Protein AF-A0A9P5PCM1-F1 (afdb_monomer)

Radius of gyration: 19.3 Å; Cα contacts (8 Å, |Δi|>4): 76; chains: 1; bounding box: 42×28×51 Å

Organism: NCBI:txid206335

pLDDT: mean 90.56, std 8.77, range [58.16, 97.38]

Secondary structure (DSSP, 8-state):
-HHHHHHHHHHHHHTT-TT-HHHHHHHHGGGS-HHHHHHHHTSTTTSSTTS-HHHHHHHHHHTSTT-SS--PPPHHHHHHHHHHHHHH---SHHHHHHHHHHHHHHHHT-

Solvent-accessible surface area (backbone atoms only — not comparable to full-atom values): 6356 Å² total; per-residue (Å²): 89,55,67,57,52,53,54,48,50,51,53,33,50,78,69,69,40,70,86,42,37,56,57,48,64,58,58,57,45,78,79,48,55,73,66,58,35,56,55,54,64,70,37,76,40,56,49,63,78,83,38,44,55,64,56,30,54,52,55,55,49,69,76,39,81,72,35,83,44,73,78,70,40,43,78,65,56,54,50,51,52,54,53,50,46,64,72,72,52,70,86,47,73,66,49,46,52,50,51,49,51,58,47,52,57,44,60,72,49,89

Sequence (110 aa):
LPTFFEEYETIAHEAGITANKDRMKKEVLRYVDALTMHFWRTLDTYSGAANTWIEFKTEVLSHYPGAEKLPEATTKDLKMIVVKHAKEGVSNTQSLAQYHREFATTAKSL

Mean predicted aligned error: 8.33 Å

Structure (mmCIF, N/CA/C/O backbone):
data_AF-A0A9P5PCM1-F1
#
_entry.id   AF-A0A9P5PCM1-F1
#
loop_
_atom_site.group_PDB
_atom_site.id
_atom_site.type_symbol
_atom_site.label_atom_id
_atom_site.label_alt_id
_atom_site.label_comp_id
_atom_site.label_asym_id
_atom_site.label_entity_id
_atom_site.label_seq_id
_atom_site.pdbx_PDB_ins_code
_atom_site.Cartn_x
_atom_site.Cartn_y
_atom_site.Cartn_z
_atom_site.occupancy
_atom_site.B_iso_or_equiv
_atom_site.auth_seq_id
_atom_site.auth_comp_id
_atom_site.auth_asym_id
_atom_site.auth_atom_id
_atom_site.pdbx_PDB_model_num
ATOM 1 N N . LEU A 1 1 ? -0.237 3.361 -0.434 1.00 79.88 1 LEU A N 1
ATOM 2 C CA . LEU A 1 1 ? 0.724 2.686 -1.346 1.00 79.88 1 LEU A CA 1
ATOM 3 C C . LEU A 1 1 ? 2.195 2.855 -0.943 1.00 79.88 1 LEU A C 1
ATOM 5 O O . LEU A 1 1 ? 2.916 1.884 -1.115 1.00 79.88 1 LEU A O 1
ATOM 9 N N . PRO A 1 2 ? 2.662 3.992 -0.390 1.00 79.44 2 PRO A N 1
ATOM 10 C CA . PRO A 1 2 ? 4.038 4.154 0.087 1.00 79.44 2 PRO A CA 1
ATOM 11 C C . PRO A 1 2 ? 4.456 3.065 1.073 1.00 79.44 2 PRO A C 1
ATOM 13 O O . PRO A 1 2 ? 5.380 2.320 0.778 1.00 79.44 2 PRO A O 1
ATOM 16 N N . THR A 1 3 ? 3.678 2.863 2.143 1.00 84.56 3 THR A N 1
ATOM 17 C CA . THR A 1 3 ? 3.919 1.793 3.128 1.00 84.56 3 THR A CA 1
ATOM 18 C C . THR A 1 3 ? 3.939 0.403 2.490 1.00 84.56 3 THR A C 1
ATOM 20 O O . THR A 1 3 ? 4.808 -0.399 2.796 1.00 84.56 3 THR A O 1
ATOM 23 N N . PHE A 1 4 ? 3.045 0.137 1.532 1.00 91.94 4 PHE A N 1
ATOM 24 C CA . PHE A 1 4 ? 3.043 -1.126 0.786 1.00 91.94 4 PHE A CA 1
ATOM 25 C C . PHE A 1 4 ? 4.366 -1.350 0.034 1.00 91.94 4 PHE A C 1
ATOM 27 O O . PHE A 1 4 ? 4.925 -2.444 0.070 1.00 91.94 4 PHE A O 1
ATOM 34 N N . PHE A 1 5 ? 4.877 -0.323 -0.655 1.00 92.94 5 PHE A N 1
ATOM 35 C CA . PHE A 1 5 ? 6.136 -0.443 -1.385 1.00 92.94 5 PHE A CA 1
ATOM 36 C C . PHE A 1 5 ? 7.337 -0.566 -0.446 1.00 92.94 5 PHE A C 1
ATOM 38 O O . PHE A 1 5 ? 8.230 -1.349 -0.750 1.00 92.94 5 PHE A O 1
ATOM 45 N N . GLU A 1 6 ? 7.343 0.136 0.689 1.00 91.31 6 GLU A N 1
ATOM 46 C CA . 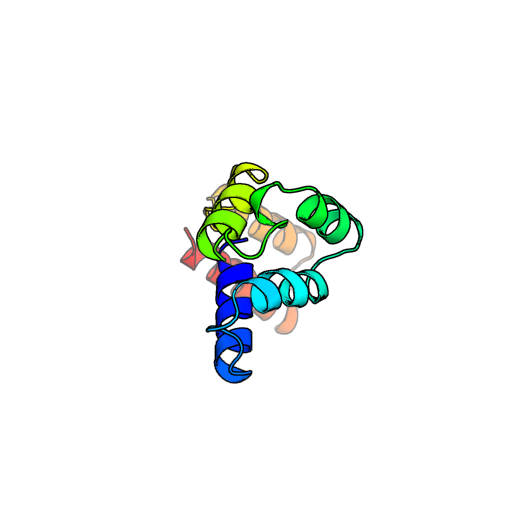GLU A 1 6 ? 8.381 0.009 1.724 1.00 91.31 6 GLU A CA 1
ATOM 47 C C . GLU A 1 6 ? 8.432 -1.410 2.315 1.00 91.31 6 GLU A C 1
ATOM 49 O O . GLU A 1 6 ? 9.503 -2.017 2.420 1.00 91.31 6 GLU A O 1
ATOM 54 N N . GLU A 1 7 ? 7.271 -1.976 2.654 1.00 93.06 7 GLU A N 1
ATOM 55 C CA . GLU A 1 7 ? 7.149 -3.350 3.154 1.00 93.06 7 GLU A CA 1
ATOM 56 C C . GLU A 1 7 ? 7.637 -4.363 2.113 1.00 93.06 7 GLU A C 1
ATOM 58 O O . GLU A 1 7 ? 8.446 -5.244 2.416 1.00 93.06 7 GLU A O 1
ATOM 63 N N . TYR A 1 8 ? 7.209 -4.207 0.859 1.00 95.62 8 TYR A N 1
ATOM 64 C CA . TYR A 1 8 ? 7.665 -5.068 -0.224 1.00 95.62 8 TYR A CA 1
ATOM 65 C C . TYR A 1 8 ? 9.178 -4.959 -0.462 1.00 95.62 8 TYR A C 1
ATOM 67 O O . TYR A 1 8 ? 9.845 -5.973 -0.660 1.00 95.62 8 TYR A O 1
ATOM 75 N N . GLU A 1 9 ? 9.742 -3.750 -0.437 1.00 94.94 9 GLU A N 1
ATOM 76 C CA . GLU A 1 9 ? 11.178 -3.526 -0.624 1.00 94.94 9 GLU A CA 1
ATOM 77 C C . GLU A 1 9 ? 12.014 -4.161 0.487 1.00 94.94 9 GLU A C 1
ATOM 79 O O . GLU A 1 9 ? 13.086 -4.702 0.207 1.00 94.94 9 GLU A O 1
ATOM 84 N N . THR A 1 10 ? 11.495 -4.170 1.715 1.00 95.25 10 THR A N 1
ATOM 85 C CA . THR A 1 10 ? 12.110 -4.857 2.856 1.00 95.25 10 THR A CA 1
ATOM 86 C C . THR A 1 10 ? 12.171 -6.364 2.606 1.00 95.25 10 THR A C 1
ATOM 88 O O . THR A 1 10 ? 13.250 -6.957 2.640 1.00 95.25 10 THR A O 1
ATOM 91 N N . ILE A 1 11 ? 11.045 -6.979 2.232 1.00 95.19 11 ILE A N 1
ATOM 92 C CA . ILE A 1 11 ? 10.979 -8.417 1.926 1.00 95.19 11 ILE A CA 1
ATOM 93 C C . ILE A 1 11 ? 11.855 -8.762 0.710 1.00 95.19 11 ILE A C 1
ATOM 95 O O . ILE A 1 11 ? 12.551 -9.777 0.691 1.00 95.19 11 ILE A O 1
ATOM 99 N N . ALA A 1 12 ? 11.863 -7.913 -0.318 1.00 95.38 12 ALA A N 1
ATOM 100 C CA . ALA A 1 12 ? 12.685 -8.096 -1.510 1.00 95.38 12 ALA A CA 1
ATOM 101 C C . ALA A 1 12 ? 14.190 -8.025 -1.197 1.00 95.38 12 ALA A C 1
ATOM 103 O O . ALA A 1 12 ? 14.988 -8.739 -1.814 1.00 95.38 12 ALA A O 1
ATOM 104 N N . HIS A 1 13 ? 14.581 -7.168 -0.252 1.00 96.25 13 HIS A N 1
ATOM 105 C CA . HIS A 1 13 ? 15.948 -7.081 0.248 1.00 96.25 13 HIS A CA 1
ATOM 106 C C . HIS A 1 13 ? 16.344 -8.357 0.994 1.00 96.25 13 HIS A C 1
ATOM 108 O O . HIS A 1 13 ? 17.371 -8.952 0.671 1.00 96.25 13 HIS A O 1
ATOM 114 N N . GLU A 1 14 ? 15.507 -8.826 1.919 1.00 95.38 14 GLU A N 1
ATOM 115 C CA . GLU A 1 14 ? 15.732 -10.075 2.660 1.00 95.38 14 GLU A CA 1
ATOM 116 C C . GLU A 1 14 ? 15.806 -11.300 1.736 1.00 95.38 14 GLU A C 1
ATOM 118 O O . GLU A 1 14 ? 16.633 -12.188 1.934 1.00 95.38 14 GLU A O 1
ATOM 123 N N . ALA A 1 15 ? 15.001 -11.320 0.672 1.00 94.31 15 ALA A N 1
ATOM 124 C CA . ALA A 1 15 ? 15.021 -12.366 -0.347 1.00 94.31 15 ALA A CA 1
ATOM 125 C C . ALA A 1 15 ? 16.184 -12.240 -1.357 1.00 94.31 15 ALA A C 1
ATOM 127 O O . ALA A 1 15 ? 16.321 -13.089 -2.242 1.00 94.31 15 ALA A O 1
ATOM 128 N N . GLY A 1 16 ? 17.001 -11.183 -1.274 1.00 95.25 16 GLY A N 1
ATOM 129 C CA . GLY A 1 16 ? 18.152 -10.961 -2.153 1.00 95.25 16 GLY A CA 1
ATOM 130 C C . GLY A 1 16 ? 17.796 -10.660 -3.614 1.00 95.25 16 GLY A C 1
ATOM 131 O O . GLY A 1 16 ? 18.591 -10.939 -4.511 1.00 95.25 16 GLY A O 1
ATOM 132 N N . ILE A 1 17 ? 16.605 -10.115 -3.892 1.00 94.00 17 ILE A N 1
ATOM 133 C CA . ILE A 1 17 ? 16.119 -9.897 -5.271 1.00 94.00 17 ILE A CA 1
ATOM 134 C C . ILE A 1 17 ? 16.232 -8.446 -5.755 1.00 94.00 17 ILE A C 1
ATOM 136 O O . ILE A 1 17 ? 15.951 -8.169 -6.920 1.00 94.00 17 ILE A O 1
ATOM 140 N N . THR A 1 18 ? 16.675 -7.520 -4.902 1.00 92.31 18 THR A N 1
ATOM 141 C CA . THR A 1 18 ? 16.721 -6.067 -5.173 1.00 92.31 18 THR A CA 1
ATOM 142 C C . THR A 1 18 ? 17.579 -5.670 -6.377 1.00 92.31 18 THR A C 1
ATOM 144 O O . THR A 1 18 ? 17.325 -4.636 -7.006 1.00 92.31 18 THR A O 1
ATOM 147 N N . ALA A 1 19 ? 18.583 -6.477 -6.732 1.00 89.38 19 ALA A N 1
ATOM 148 C CA . ALA A 1 19 ? 19.428 -6.256 -7.906 1.00 89.38 19 ALA A CA 1
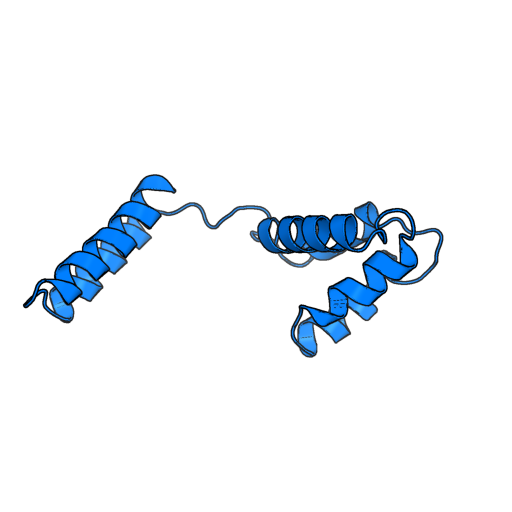ATOM 149 C C . ALA A 1 19 ? 18.707 -6.568 -9.232 1.00 89.38 19 ALA A C 1
ATOM 151 O O . ALA A 1 19 ? 19.040 -5.992 -10.266 1.00 89.38 19 ALA A O 1
ATOM 152 N N . ASN A 1 20 ? 17.696 -7.440 -9.215 1.00 90.81 20 ASN A N 1
ATOM 153 C CA . ASN A 1 20 ? 16.968 -7.849 -10.411 1.00 90.81 20 ASN A CA 1
ATOM 154 C C . ASN A 1 20 ? 15.646 -7.075 -10.524 1.00 90.81 20 ASN A C 1
ATOM 156 O O . ASN A 1 20 ? 14.621 -7.477 -9.977 1.00 90.81 20 ASN A O 1
ATOM 160 N N . LYS A 1 21 ? 15.673 -5.954 -11.254 1.00 89.06 21 LYS A N 1
ATOM 161 C CA . LYS A 1 21 ? 14.524 -5.039 -11.378 1.00 89.06 21 LYS A CA 1
ATOM 162 C C . LYS A 1 21 ? 13.314 -5.681 -12.058 1.00 89.06 21 LYS A C 1
ATOM 164 O O . LYS A 1 21 ? 12.191 -5.463 -11.617 1.00 89.06 21 LYS A O 1
ATOM 169 N N . ASP A 1 22 ? 13.534 -6.526 -13.064 1.00 90.56 22 ASP A N 1
ATOM 170 C CA . ASP A 1 22 ? 12.462 -7.297 -13.706 1.00 90.56 22 ASP A CA 1
ATOM 171 C C . ASP A 1 22 ? 11.796 -8.265 -12.714 1.00 90.56 22 ASP A C 1
ATOM 173 O O . ASP A 1 22 ? 10.569 -8.320 -12.608 1.00 90.5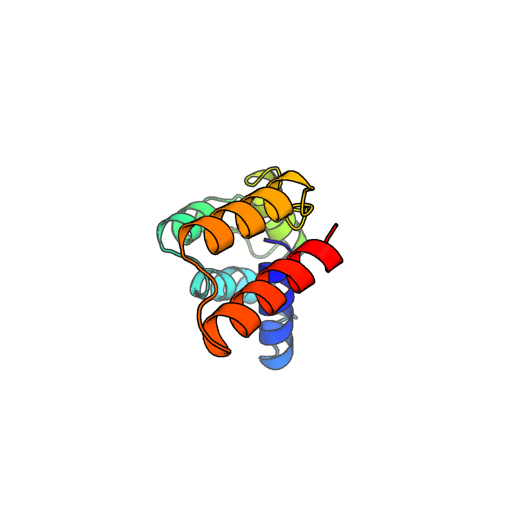6 22 ASP A O 1
ATOM 177 N N . ARG A 1 23 ? 12.599 -8.963 -11.901 1.00 92.31 23 ARG A N 1
ATOM 178 C CA . ARG A 1 23 ? 12.083 -9.834 -10.838 1.00 92.31 23 ARG A CA 1
ATOM 179 C C . ARG A 1 23 ? 11.320 -9.045 -9.775 1.00 92.31 23 ARG A C 1
ATOM 181 O O . ARG A 1 23 ? 10.257 -9.498 -9.365 1.00 92.31 23 ARG A O 1
ATOM 188 N N . MET A 1 24 ? 11.796 -7.859 -9.383 1.00 94.50 24 MET A N 1
ATOM 189 C CA . MET A 1 24 ? 11.064 -6.993 -8.451 1.00 94.50 24 MET A CA 1
ATOM 190 C C . MET A 1 24 ? 9.671 -6.625 -8.987 1.00 94.50 24 MET A C 1
ATOM 192 O O . MET A 1 24 ? 8.691 -6.730 -8.252 1.00 94.50 24 MET A O 1
ATOM 196 N N . LYS A 1 25 ? 9.558 -6.258 -10.270 1.00 94.69 25 LYS A N 1
ATOM 197 C CA . LYS A 1 25 ? 8.268 -5.944 -10.910 1.00 94.69 25 LYS A CA 1
ATOM 198 C C . LYS A 1 25 ? 7.331 -7.152 -10.973 1.00 94.69 25 LYS A C 1
ATOM 200 O O . LYS A 1 25 ? 6.124 -7.002 -10.833 1.00 94.69 25 LYS A O 1
ATOM 205 N N . LYS A 1 26 ? 7.860 -8.364 -11.156 1.00 94.12 26 LYS A N 1
ATOM 206 C CA . LYS A 1 26 ? 7.048 -9.593 -11.210 1.00 94.12 26 LYS A CA 1
ATOM 207 C C . LYS A 1 26 ? 6.564 -10.059 -9.839 1.00 94.12 26 LYS A C 1
ATOM 209 O O . LYS A 1 26 ? 5.406 -10.446 -9.717 1.00 94.12 26 LYS A O 1
ATOM 214 N N . GLU A 1 27 ? 7.424 -10.032 -8.824 1.00 95.69 27 GLU A N 1
ATOM 215 C CA . GLU A 1 27 ? 7.102 -10.570 -7.494 1.00 95.69 27 GLU A CA 1
ATOM 216 C C . GLU A 1 27 ? 6.146 -9.661 -6.708 1.00 95.69 27 GLU A C 1
ATOM 218 O O . GLU A 1 27 ? 5.292 -10.177 -5.990 1.00 95.69 27 GLU A O 1
ATOM 223 N N . VAL A 1 28 ? 6.197 -8.332 -6.894 1.00 96.19 28 VAL A N 1
ATOM 224 C CA . VAL A 1 28 ? 5.281 -7.404 -6.196 1.00 96.19 28 VAL A CA 1
ATOM 225 C C . VAL A 1 28 ? 3.809 -7.692 -6.514 1.00 96.19 28 VAL A C 1
ATOM 227 O O . VAL A 1 28 ? 2.937 -7.537 -5.662 1.00 96.19 28 VAL A O 1
ATOM 230 N N . LEU A 1 29 ? 3.528 -8.204 -7.717 1.00 96.44 29 LEU A N 1
ATOM 231 C CA . LEU A 1 29 ? 2.177 -8.555 -8.153 1.00 96.44 29 LEU A CA 1
ATOM 232 C C . LEU A 1 29 ? 1.517 -9.629 -7.279 1.00 96.44 29 LEU A C 1
ATOM 234 O O . LEU A 1 29 ? 0.299 -9.754 -7.290 1.00 96.44 29 LEU A O 1
ATOM 238 N N . ARG A 1 30 ? 2.297 -10.409 -6.525 1.00 95.75 30 ARG A N 1
ATOM 239 C CA . ARG A 1 30 ? 1.783 -11.466 -5.640 1.00 95.75 30 ARG A CA 1
ATOM 240 C C . ARG A 1 30 ? 1.147 -10.919 -4.360 1.00 95.75 30 ARG A C 1
ATOM 242 O O . ARG A 1 30 ? 0.494 -11.681 -3.656 1.00 95.75 30 ARG A O 1
ATOM 249 N N . TYR A 1 31 ? 1.341 -9.632 -4.072 1.00 95.25 31 TYR A N 1
ATOM 250 C CA . TYR A 1 31 ? 0.867 -8.961 -2.859 1.00 95.25 31 TYR A CA 1
ATOM 251 C C . TYR A 1 31 ? -0.357 -8.069 -3.093 1.00 95.25 31 TYR A C 1
ATOM 253 O O . TYR A 1 31 ? -0.827 -7.420 -2.162 1.00 95.25 31 TYR A O 1
ATOM 261 N N . VAL A 1 32 ? -0.871 -8.017 -4.322 1.00 95.69 32 VAL A N 1
ATOM 262 C CA . VAL A 1 32 ? -2.042 -7.211 -4.682 1.00 95.69 32 VAL A CA 1
ATOM 263 C C . VAL A 1 32 ? -3.193 -8.097 -5.143 1.00 95.69 32 VAL A C 1
ATOM 265 O O . VAL A 1 32 ? -3.000 -9.253 -5.524 1.00 95.69 32 VAL A O 1
ATOM 268 N N . ASP A 1 33 ? -4.409 -7.558 -5.105 1.00 96.31 33 ASP A N 1
ATOM 269 C CA . ASP A 1 33 ? -5.586 -8.242 -5.629 1.00 96.31 33 ASP A CA 1
ATOM 270 C C . ASP A 1 33 ? -5.522 -8.405 -7.162 1.00 96.31 33 ASP A C 1
ATOM 272 O O . A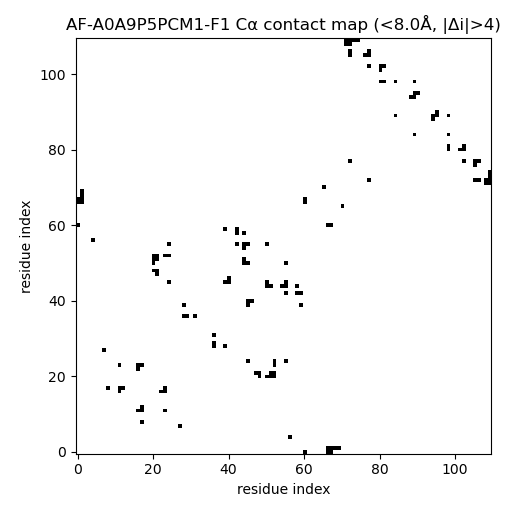SP A 1 33 ? -4.717 -7.776 -7.853 1.00 96.31 33 ASP A O 1
ATOM 276 N N . ALA A 1 34 ? -6.387 -9.260 -7.711 1.00 96.31 34 ALA A N 1
ATOM 277 C CA . ALA A 1 34 ? -6.371 -9.601 -9.133 1.00 96.31 34 ALA A CA 1
ATOM 278 C C . ALA A 1 34 ? -6.613 -8.397 -10.061 1.00 96.31 34 ALA A C 1
ATOM 280 O O . ALA A 1 34 ? -6.010 -8.326 -11.133 1.00 96.31 34 ALA A O 1
ATOM 281 N N . LEU A 1 35 ? -7.464 -7.444 -9.661 1.00 96.62 35 LEU A N 1
ATOM 282 C CA . LEU A 1 35 ? -7.749 -6.260 -10.469 1.00 96.62 35 LEU A CA 1
ATOM 283 C C . LEU A 1 35 ? -6.523 -5.343 -10.506 1.00 96.62 35 LEU A C 1
ATOM 285 O O . LEU A 1 35 ? -6.082 -4.953 -11.588 1.00 96.62 35 LEU A O 1
ATOM 289 N N . THR A 1 36 ? -5.929 -5.071 -9.342 1.00 96.31 36 THR A N 1
ATOM 290 C CA . THR A 1 36 ? -4.691 -4.286 -9.229 1.00 96.31 36 THR A CA 1
ATOM 291 C C . THR A 1 36 ? -3.536 -4.952 -9.979 1.00 96.31 36 THR A C 1
ATOM 293 O O . THR A 1 36 ? -2.811 -4.285 -10.713 1.00 96.31 36 THR A O 1
ATOM 296 N N . MET A 1 37 ? -3.401 -6.279 -9.884 1.00 97.38 37 MET A N 1
ATOM 297 C CA . MET A 1 37 ? -2.407 -7.047 -10.639 1.00 97.38 37 MET A CA 1
ATOM 298 C C . MET A 1 37 ? -2.569 -6.859 -12.149 1.00 97.38 37 MET A C 1
ATOM 300 O O . MET A 1 37 ? -1.581 -6.649 -12.854 1.00 97.38 37 MET A O 1
ATOM 304 N N . HIS A 1 38 ? -3.794 -6.993 -12.662 1.00 97.19 38 HIS A N 1
ATOM 305 C CA . HIS A 1 38 ? -4.061 -6.830 -14.088 1.00 97.19 38 HIS A CA 1
ATOM 306 C C . HIS A 1 38 ? -3.741 -5.420 -14.555 1.00 97.19 38 HIS A C 1
ATOM 308 O O . HIS A 1 38 ? -3.062 -5.274 -15.565 1.00 97.19 38 HIS A O 1
ATOM 314 N N . PHE A 1 39 ? -4.148 -4.413 -13.786 1.00 96.75 39 PHE A N 1
ATOM 315 C CA . PHE A 1 39 ? -3.834 -3.025 -14.079 1.00 96.75 39 PHE A CA 1
ATOM 316 C C . PHE A 1 39 ? -2.321 -2.756 -14.084 1.00 96.75 39 PHE A C 1
ATOM 318 O O . PHE A 1 39 ? -1.793 -2.208 -15.043 1.00 96.75 39 PHE A O 1
ATOM 325 N N . TRP A 1 40 ? -1.574 -3.215 -13.078 1.00 96.75 40 TRP A N 1
ATOM 326 C CA . TRP A 1 40 ? -0.124 -2.988 -13.027 1.00 96.75 40 TRP A CA 1
ATOM 327 C C . TRP A 1 40 ? 0.629 -3.639 -14.189 1.00 96.75 40 TRP A C 1
ATOM 329 O O . TRP A 1 40 ? 1.674 -3.142 -14.593 1.00 96.75 40 TRP A O 1
ATOM 339 N N . ARG A 1 41 ? 0.098 -4.726 -14.760 1.00 95.81 41 ARG A N 1
ATOM 340 C CA . ARG A 1 41 ? 0.675 -5.364 -15.953 1.00 95.81 41 ARG A CA 1
ATOM 341 C C . ARG A 1 41 ? 0.490 -4.558 -17.236 1.00 95.81 41 ARG A C 1
ATOM 343 O O . ARG A 1 41 ? 1.213 -4.828 -18.190 1.00 95.81 41 ARG A O 1
ATOM 350 N N . THR A 1 42 ? -0.466 -3.629 -17.285 1.00 95.50 42 THR A N 1
ATOM 351 C CA . THR A 1 42 ? -0.687 -2.780 -18.465 1.00 95.50 42 THR A CA 1
ATOM 352 C C . THR A 1 42 ? 0.195 -1.537 -18.479 1.00 95.50 42 THR A C 1
ATOM 354 O O . THR A 1 42 ? 0.174 -0.826 -19.474 1.00 95.50 42 THR A O 1
ATOM 357 N N . LEU A 1 43 ? 0.928 -1.261 -17.396 1.00 95.56 43 LEU A N 1
ATOM 358 C CA . LEU A 1 43 ? 1.800 -0.093 -17.286 1.00 95.56 43 LEU A CA 1
ATOM 359 C C . LEU A 1 43 ? 3.011 -0.219 -18.213 1.00 95.56 43 LEU A C 1
ATOM 361 O O . LEU A 1 43 ? 3.621 -1.292 -18.313 1.00 95.56 43 LEU A O 1
ATOM 365 N N . ASP A 1 44 ? 3.404 0.881 -18.849 1.00 93.38 44 ASP A N 1
ATOM 366 C CA . ASP A 1 44 ? 4.496 0.870 -19.828 1.00 93.38 44 ASP A CA 1
ATOM 367 C C . ASP A 1 44 ? 5.819 0.479 -19.157 1.00 93.38 44 ASP A C 1
ATOM 369 O O . ASP A 1 44 ? 6.588 -0.340 -19.676 1.00 93.38 44 ASP A O 1
ATOM 373 N N . THR A 1 45 ? 6.036 0.975 -17.936 1.00 94.44 45 THR A N 1
ATOM 374 C CA . THR A 1 45 ? 7.210 0.677 -17.104 1.00 94.44 45 THR A CA 1
ATOM 375 C C . THR A 1 45 ? 7.217 -0.737 -16.521 1.00 94.44 45 THR A C 1
ATOM 377 O O . THR A 1 45 ? 8.271 -1.220 -16.082 1.00 94.44 45 THR A O 1
ATOM 380 N N . TYR A 1 46 ? 6.080 -1.449 -16.535 1.00 93.62 46 TYR A N 1
ATOM 381 C CA . TYR A 1 46 ? 6.047 -2.868 -16.179 1.00 93.62 46 TYR A CA 1
ATOM 382 C C . TYR A 1 46 ? 6.786 -3.694 -17.229 1.00 93.62 46 TYR A C 1
ATOM 384 O O . TYR A 1 46 ? 7.649 -4.513 -16.893 1.00 93.62 46 TYR A O 1
ATOM 392 N N . SER A 1 47 ? 6.491 -3.432 -18.502 1.00 83.75 47 SER A N 1
ATOM 393 C CA . SER A 1 47 ? 7.124 -4.103 -19.631 1.00 83.75 47 SER A CA 1
ATOM 394 C C . SER A 1 47 ? 8.598 -3.695 -19.776 1.00 83.75 47 SER A C 1
ATOM 396 O O . SER A 1 47 ? 9.002 -2.602 -19.390 1.00 83.75 47 SER A O 1
ATOM 398 N N . GLY A 1 48 ? 9.435 -4.591 -20.304 1.00 71.38 48 GLY A N 1
ATOM 399 C CA . GLY A 1 48 ? 10.835 -4.289 -20.619 1.00 71.38 48 GLY A CA 1
ATOM 400 C C . GLY A 1 48 ? 11.804 -4.323 -19.428 1.00 71.38 48 GLY A C 1
ATOM 401 O O . GLY A 1 48 ? 11.567 -3.767 -18.355 1.00 71.38 48 GLY A O 1
ATOM 402 N N . ALA A 1 49 ? 12.956 -4.963 -19.642 1.00 69.19 49 ALA A N 1
ATOM 403 C CA . ALA A 1 49 ? 14.033 -5.054 -18.651 1.00 69.19 49 ALA A CA 1
ATOM 404 C C . ALA A 1 49 ? 14.808 -3.734 -18.463 1.00 69.19 49 ALA A C 1
ATOM 406 O O . ALA A 1 49 ? 15.522 -3.590 -17.475 1.00 69.19 49 ALA A O 1
ATOM 407 N N . ALA A 1 50 ? 14.673 -2.791 -19.404 1.00 75.81 50 ALA A N 1
ATOM 408 C CA . ALA A 1 50 ? 15.299 -1.471 -19.330 1.00 75.81 50 ALA A CA 1
ATOM 409 C C . ALA A 1 50 ? 14.625 -0.561 -18.290 1.00 75.81 50 ALA A C 1
ATOM 411 O O . ALA A 1 50 ? 15.302 0.252 -17.669 1.00 75.81 50 ALA A O 1
ATOM 412 N N . ASN A 1 51 ? 13.319 -0.743 -18.068 1.00 85.12 51 ASN A N 1
ATOM 413 C CA . ASN A 1 51 ? 12.559 0.041 -17.104 1.00 85.12 51 ASN A CA 1
ATOM 414 C C . ASN A 1 51 ? 12.897 -0.400 -15.678 1.00 85.12 51 ASN A C 1
ATOM 416 O O . ASN A 1 51 ? 12.775 -1.573 -15.300 1.00 85.12 51 ASN A O 1
ATOM 420 N N . THR A 1 52 ? 13.326 0.566 -14.883 1.00 90.75 52 THR A N 1
ATOM 4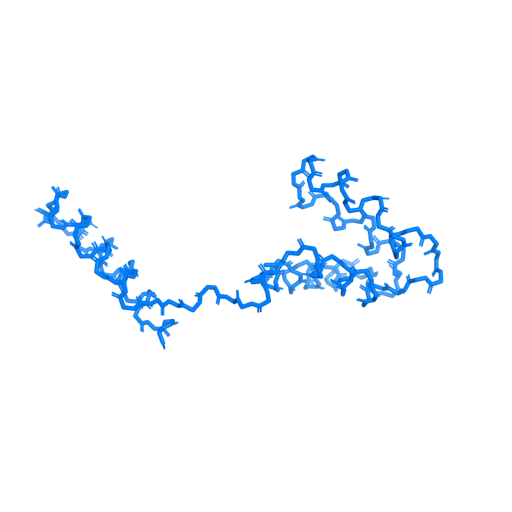21 C CA . THR A 1 52 ? 13.734 0.396 -13.499 1.00 90.75 52 THR A CA 1
ATOM 422 C C . THR A 1 52 ? 12.534 0.158 -12.586 1.00 90.75 52 THR A C 1
ATOM 424 O O . THR A 1 52 ? 11.386 0.491 -12.877 1.00 90.75 52 THR A O 1
ATOM 427 N N . TRP A 1 53 ? 12.818 -0.395 -11.409 1.00 93.19 53 TRP A N 1
ATOM 428 C CA . TRP A 1 53 ? 11.833 -0.498 -10.333 1.00 93.19 53 TRP A CA 1
ATOM 429 C C . TRP A 1 53 ? 11.285 0.873 -9.897 1.00 93.19 53 TRP A C 1
ATOM 431 O O . TRP A 1 53 ? 10.122 0.981 -9.523 1.00 93.19 53 TRP A O 1
ATOM 441 N N . ILE A 1 54 ? 12.114 1.921 -9.962 1.00 92.31 54 ILE A N 1
ATOM 442 C CA . ILE A 1 54 ? 11.729 3.281 -9.569 1.00 92.31 54 ILE A CA 1
ATOM 443 C C . ILE A 1 54 ? 10.689 3.832 -10.542 1.00 92.31 54 ILE A C 1
ATOM 445 O O . ILE A 1 54 ? 9.637 4.271 -10.095 1.00 92.31 54 ILE A O 1
ATOM 449 N N . GLU A 1 55 ? 10.943 3.735 -11.849 1.00 94.19 55 GLU A N 1
ATOM 450 C CA . GLU A 1 55 ? 9.999 4.178 -12.885 1.00 94.19 55 GLU A CA 1
ATOM 451 C C . GLU A 1 55 ? 8.655 3.455 -12.760 1.00 94.19 55 GLU A C 1
ATOM 453 O O . GLU A 1 55 ? 7.611 4.102 -12.808 1.00 94.19 55 GLU A O 1
ATOM 458 N N . PHE A 1 56 ? 8.678 2.148 -12.477 1.00 95.44 56 PHE A N 1
ATOM 459 C CA . PHE A 1 56 ? 7.464 1.383 -12.200 1.00 95.44 56 PHE A CA 1
ATOM 460 C C . PHE A 1 56 ? 6.680 1.898 -10.993 1.00 95.44 56 PHE A C 1
ATOM 462 O O . PHE A 1 56 ? 5.481 2.149 -11.105 1.00 95.44 56 PHE A O 1
ATOM 469 N N . LYS A 1 57 ? 7.333 2.113 -9.843 1.00 93.38 57 LYS A N 1
ATOM 470 C CA . LYS A 1 57 ? 6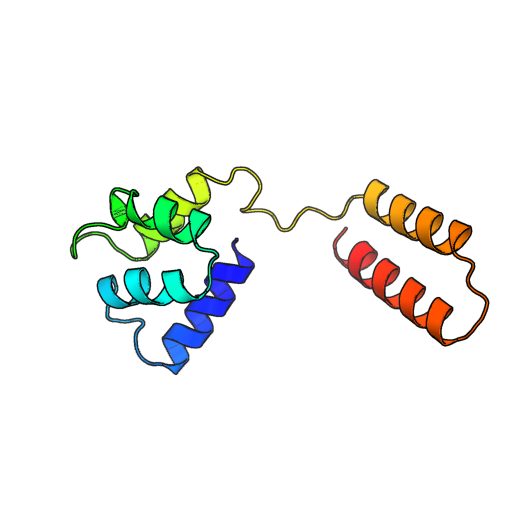.657 2.687 -8.668 1.00 93.38 57 LYS A CA 1
ATOM 471 C C . LYS A 1 57 ? 6.079 4.070 -8.966 1.00 93.38 57 LYS A C 1
ATOM 473 O O . LYS A 1 57 ? 4.970 4.362 -8.528 1.00 93.38 57 LYS A O 1
ATOM 478 N N . THR A 1 58 ? 6.820 4.911 -9.686 1.00 92.50 58 THR A N 1
ATOM 479 C CA . THR A 1 58 ? 6.383 6.263 -10.048 1.00 92.50 58 THR A CA 1
ATOM 480 C C . THR A 1 58 ? 5.146 6.230 -10.941 1.00 92.50 58 THR A C 1
ATOM 482 O O . THR A 1 58 ? 4.180 6.932 -10.646 1.00 92.50 58 THR A O 1
ATOM 485 N N . GLU A 1 59 ? 5.129 5.391 -11.981 1.00 94.62 59 GLU A N 1
ATOM 486 C 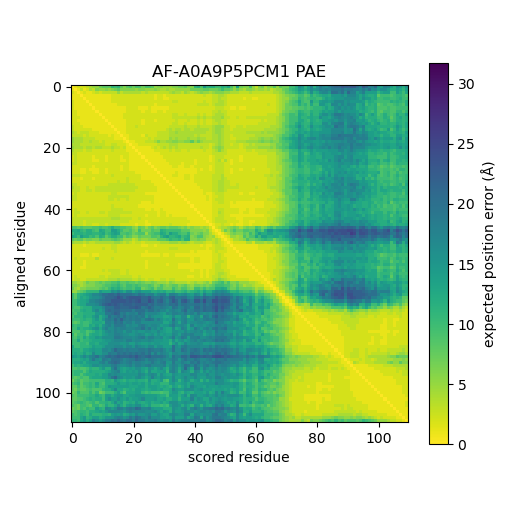CA . GLU A 1 59 ? 3.952 5.245 -12.842 1.00 94.62 59 GLU A CA 1
ATOM 487 C C . GLU A 1 59 ? 2.762 4.709 -12.041 1.00 94.62 59 GLU A C 1
ATOM 489 O O . GLU A 1 59 ? 1.688 5.309 -12.091 1.00 94.62 59 GLU A O 1
ATOM 494 N N . VAL A 1 60 ? 2.962 3.669 -11.214 1.00 94.69 60 VAL A N 1
ATOM 495 C CA . VAL A 1 60 ? 1.907 3.152 -10.327 1.00 94.69 60 VAL A CA 1
ATOM 496 C C . VAL A 1 60 ? 1.332 4.283 -9.479 1.00 94.69 60 VAL A C 1
ATOM 498 O O . VAL A 1 60 ? 0.128 4.505 -9.526 1.00 94.69 60 VAL A O 1
ATOM 501 N N . LEU A 1 61 ? 2.157 5.029 -8.739 1.00 91.62 61 LEU A N 1
ATOM 502 C CA . LEU A 1 61 ? 1.687 6.098 -7.849 1.00 91.62 61 LEU A CA 1
ATOM 503 C C . LEU A 1 61 ? 0.924 7.204 -8.592 1.00 91.62 61 LEU A C 1
ATOM 505 O O . LEU A 1 61 ? -0.061 7.709 -8.051 1.00 91.62 61 LEU A O 1
ATOM 509 N N . SER A 1 62 ? 1.290 7.513 -9.840 1.00 92.50 62 SER A N 1
ATOM 510 C CA . SER A 1 62 ? 0.576 8.508 -10.654 1.00 92.50 62 SER A CA 1
ATOM 511 C C . SER A 1 62 ? -0.902 8.156 -10.902 1.00 92.50 62 SER A C 1
ATOM 513 O O . SER A 1 62 ? -1.736 9.049 -11.053 1.00 92.50 62 SER A O 1
ATOM 515 N N . HIS A 1 63 ? -1.253 6.865 -10.865 1.00 93.06 63 HIS A N 1
ATOM 516 C CA . HIS A 1 63 ? -2.624 6.375 -11.030 1.00 93.06 63 HIS A CA 1
ATOM 517 C C . HIS A 1 63 ? -3.435 6.306 -9.730 1.00 93.06 63 HIS A C 1
ATOM 519 O O . HIS A 1 63 ? -4.641 6.060 -9.775 1.00 93.06 63 HIS A O 1
ATOM 525 N N . TYR A 1 64 ? -2.810 6.554 -8.577 1.00 90.19 64 TYR A N 1
ATOM 526 C CA . TYR A 1 64 ? -3.479 6.589 -7.276 1.00 90.19 64 TYR A CA 1
ATOM 527 C C . TYR A 1 64 ? -3.253 7.952 -6.603 1.00 90.19 64 TYR A C 1
ATOM 529 O O . TYR A 1 64 ? -2.537 8.042 -5.598 1.00 90.19 64 TYR A O 1
ATOM 537 N N . PRO A 1 65 ? -3.859 9.036 -7.125 1.00 81.75 65 PRO A N 1
ATOM 538 C CA . PRO A 1 65 ? -3.742 10.355 -6.517 1.00 81.75 65 PRO A CA 1
ATOM 539 C C . PRO A 1 65 ? -4.231 10.320 -5.063 1.00 81.75 65 PRO A C 1
ATOM 541 O O . PRO A 1 65 ? -5.292 9.781 -4.756 1.00 81.75 65 PRO A O 1
ATOM 544 N N . GLY A 1 66 ? -3.430 10.880 -4.156 1.00 75.19 66 GLY A N 1
ATOM 545 C CA . GLY A 1 66 ? -3.679 10.829 -2.712 1.00 75.19 66 GLY A CA 1
ATOM 546 C C . GLY A 1 66 ? -3.119 9.591 -2.008 1.00 75.19 66 GLY A C 1
ATOM 547 O O . GLY A 1 66 ? -3.132 9.556 -0.784 1.00 75.19 66 GLY A O 1
ATOM 548 N N . ALA A 1 67 ? -2.569 8.609 -2.734 1.00 76.44 67 ALA A N 1
ATOM 549 C CA . ALA A 1 67 ? -1.936 7.451 -2.111 1.00 76.44 67 ALA A CA 1
ATOM 550 C C . ALA A 1 67 ? -0.547 7.749 -1.540 1.00 76.44 67 ALA A C 1
ATOM 552 O O . ALA A 1 67 ? -0.124 7.007 -0.661 1.00 76.44 67 ALA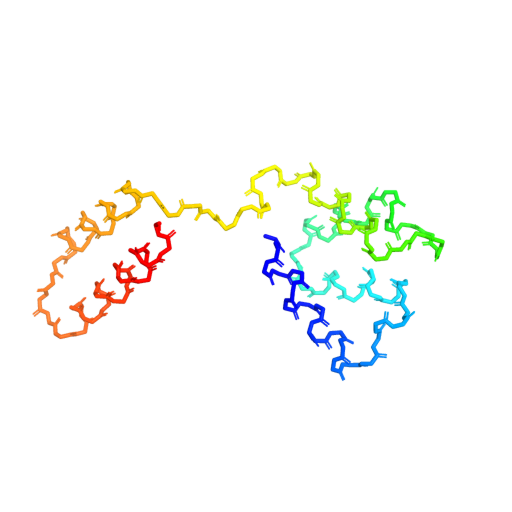 A O 1
ATOM 553 N N . GLU A 1 68 ? 0.147 8.789 -2.023 1.00 64.75 68 GLU A N 1
ATOM 554 C CA . GLU A 1 68 ? 1.473 9.225 -1.540 1.00 64.75 68 GLU A CA 1
ATOM 555 C C . GLU A 1 68 ? 1.451 9.756 -0.107 1.00 64.75 68 GLU A C 1
ATOM 557 O O . GLU A 1 68 ? 2.453 9.700 0.604 1.00 64.75 68 GLU A O 1
ATOM 562 N N . LYS A 1 69 ? 0.295 10.245 0.334 1.00 58.66 69 LYS A N 1
ATOM 563 C CA . LYS A 1 69 ? 0.084 10.615 1.721 1.00 58.66 69 LYS A CA 1
ATOM 564 C C . LYS A 1 69 ? -0.490 9.394 2.428 1.00 58.66 69 LYS A C 1
ATOM 566 O O . LYS A 1 69 ? -1.492 8.832 1.985 1.00 58.66 69 LYS A O 1
ATOM 571 N N . LEU A 1 70 ? 0.101 9.000 3.560 1.00 58.16 70 LEU A N 1
ATOM 572 C CA . LEU A 1 70 ? -0.732 8.398 4.604 1.00 58.16 70 LEU A CA 1
ATOM 573 C C . LEU A 1 70 ? -1.932 9.340 4.750 1.00 58.16 70 LEU A C 1
ATOM 575 O O . LEU A 1 70 ? -1.678 10.546 4.799 1.00 58.16 70 LEU A O 1
ATOM 579 N N . PRO A 1 71 ? -3.191 8.860 4.713 1.00 60.16 71 PRO A N 1
ATOM 580 C CA . PRO A 1 71 ? -4.323 9.753 4.885 1.00 60.16 71 PRO A CA 1
ATOM 581 C C . PRO A 1 71 ? -4.037 10.582 6.132 1.00 60.16 71 PRO A C 1
ATOM 583 O O . PRO A 1 71 ? -3.890 10.006 7.211 1.00 60.16 71 PRO A O 1
ATOM 586 N N . GLU A 1 72 ? -3.819 11.890 5.948 1.00 64.94 72 GLU A N 1
ATOM 587 C CA . GLU A 1 72 ? -3.549 12.793 7.061 1.00 64.94 72 GLU A CA 1
ATOM 588 C C . GLU A 1 72 ? -4.736 12.598 7.990 1.00 64.94 72 GLU A C 1
ATOM 590 O O . GLU A 1 72 ? -5.882 12.798 7.569 1.00 64.94 72 GLU A O 1
ATOM 595 N N . ALA A 1 73 ? -4.485 12.088 9.199 1.00 72.94 73 ALA A N 1
ATOM 596 C CA . ALA A 1 73 ? -5.574 11.906 10.132 1.00 72.94 73 ALA A CA 1
ATOM 597 C C . ALA A 1 73 ? -6.178 13.290 10.326 1.00 72.94 73 ALA A C 1
ATOM 599 O O . ALA A 1 73 ? -5.469 14.269 10.533 1.00 72.94 73 ALA A O 1
ATOM 600 N N . THR A 1 74 ? -7.488 13.402 10.186 1.00 84.00 74 THR A N 1
ATOM 601 C CA . THR A 1 74 ? -8.165 14.680 10.346 1.00 84.00 74 THR A CA 1
ATOM 602 C C . THR A 1 74 ? -8.867 14.721 11.689 1.00 84.00 74 THR A C 1
ATOM 604 O O . THR A 1 74 ? -9.234 13.704 12.286 1.00 84.00 74 THR A O 1
ATOM 607 N N . THR A 1 75 ? -9.151 15.929 12.172 1.00 89.56 75 THR A N 1
ATOM 608 C CA . THR A 1 75 ? -10.006 16.085 13.358 1.00 89.56 75 THR A CA 1
ATOM 609 C C . THR A 1 75 ? -11.404 15.487 13.141 1.00 89.56 75 THR A C 1
ATOM 611 O O . THR A 1 75 ? -12.093 15.167 14.110 1.00 89.56 75 THR A O 1
ATOM 614 N N . LYS A 1 76 ? -11.834 15.293 11.883 1.00 89.50 76 LYS A N 1
ATOM 615 C CA . LYS A 1 76 ? -13.064 14.573 11.532 1.00 89.50 76 LYS A CA 1
ATOM 616 C C . LYS A 1 76 ? -12.951 13.076 11.836 1.00 89.50 76 LYS A C 1
ATOM 618 O O . LYS A 1 76 ? -13.917 12.514 12.350 1.00 89.50 76 LYS A O 1
ATOM 623 N N . ASP A 1 77 ? -11.797 12.458 11.601 1.00 90.75 77 ASP A N 1
ATOM 624 C CA . ASP A 1 77 ? -11.569 11.036 11.889 1.00 90.75 77 ASP A CA 1
ATOM 625 C C . ASP A 1 77 ? -11.599 10.765 13.395 1.00 90.75 77 ASP A C 1
ATOM 627 O O . ASP A 1 77 ? -12.289 9.850 13.846 1.00 90.75 77 ASP A O 1
ATOM 631 N N . LEU A 1 78 ? -10.988 11.645 14.201 1.00 92.75 78 LEU A N 1
ATOM 632 C CA . LEU A 1 78 ? -11.131 11.589 15.661 1.00 92.75 78 LEU A CA 1
ATOM 633 C C . LEU A 1 78 ? -12.590 11.690 16.110 1.00 92.75 78 LEU A C 1
ATOM 635 O O . LEU A 1 78 ? -13.039 10.908 16.948 1.00 92.75 78 LEU A O 1
ATOM 639 N N . LYS A 1 79 ? -13.349 12.643 15.554 1.00 95.00 79 LYS A N 1
ATOM 640 C CA . LYS A 1 79 ? -14.775 12.801 15.882 1.00 95.00 79 LYS A CA 1
ATOM 641 C C . LYS A 1 79 ? -15.570 11.549 15.529 1.00 95.00 79 LYS A C 1
ATOM 643 O O . LYS A 1 79 ? -16.448 11.160 16.293 1.00 95.00 79 LYS A O 1
ATOM 648 N N . MET A 1 80 ? -15.259 10.907 14.407 1.00 95.00 80 MET A N 1
ATOM 649 C CA . MET A 1 80 ? -15.919 9.673 13.991 1.00 95.00 80 MET A CA 1
ATOM 650 C C . MET A 1 80 ? -15.660 8.528 14.978 1.00 95.00 80 MET A C 1
ATOM 652 O O . MET A 1 80 ? -16.601 7.818 15.327 1.00 95.00 80 MET A O 1
ATOM 656 N N . ILE A 1 81 ? -14.433 8.394 15.492 1.00 95.31 81 ILE A N 1
ATOM 657 C CA . ILE A 1 81 ? -14.093 7.408 16.531 1.00 95.31 81 ILE A CA 1
ATOM 658 C C . ILE A 1 81 ? -14.888 7.684 17.812 1.00 95.31 81 ILE A C 1
ATOM 660 O O . ILE A 1 81 ? -15.516 6.774 18.351 1.00 95.31 81 ILE A O 1
ATOM 664 N N . VAL A 1 82 ? -14.930 8.938 18.272 1.00 95.75 82 VAL A N 1
ATOM 665 C CA . VAL A 1 82 ? -15.705 9.315 19.468 1.00 95.75 82 VAL A CA 1
ATOM 666 C C . VAL A 1 82 ? -17.190 8.992 19.289 1.00 95.75 82 VAL A C 1
ATOM 668 O O . VAL A 1 82 ? -17.787 8.371 20.163 1.00 95.75 82 VAL A O 1
ATOM 671 N N . VAL A 1 83 ? -17.788 9.356 18.150 1.00 97.31 83 VAL A N 1
ATOM 672 C CA . VAL A 1 83 ? -19.209 9.089 17.863 1.00 97.31 83 VAL A CA 1
ATOM 673 C C . VAL A 1 83 ? -19.499 7.589 17.780 1.00 97.31 83 VAL A C 1
ATOM 675 O O . VAL A 1 83 ? -20.509 7.141 18.324 1.00 97.31 83 VAL A O 1
ATOM 678 N N . LYS A 1 84 ? -18.622 6.806 17.140 1.00 96.50 84 LYS A N 1
ATOM 679 C CA . LYS A 1 84 ? -18.740 5.343 17.053 1.00 96.50 84 LYS A CA 1
ATOM 680 C C . LYS A 1 84 ? -18.801 4.718 18.448 1.00 96.50 84 LYS A C 1
ATOM 682 O O . LYS A 1 84 ? -19.779 4.048 18.769 1.00 96.50 84 LYS A O 1
ATOM 687 N N . HIS A 1 85 ? -17.809 4.998 19.293 1.00 96.50 85 HIS A N 1
ATOM 688 C CA . HIS A 1 85 ? -17.719 4.408 20.635 1.00 96.50 85 HIS A CA 1
ATOM 689 C C . HIS A 1 85 ? -18.773 4.964 21.601 1.00 96.50 85 HIS A C 1
ATOM 691 O O . HIS A 1 85 ? -19.240 4.240 22.476 1.00 96.50 85 HIS A O 1
ATOM 697 N N . ALA A 1 86 ? -19.226 6.209 21.416 1.00 94.81 86 ALA A N 1
ATOM 698 C CA . ALA A 1 86 ? -20.374 6.746 22.149 1.00 94.81 86 ALA A CA 1
ATOM 699 C C . ALA A 1 86 ? -21.681 6.010 21.804 1.00 94.81 86 ALA A C 1
ATOM 701 O O . ALA A 1 86 ? -22.506 5.788 22.686 1.00 94.81 86 ALA A O 1
ATOM 702 N N . LYS A 1 87 ? -21.866 5.616 20.535 1.00 96.00 87 LYS A N 1
ATOM 703 C CA . LYS A 1 87 ? -23.041 4.862 20.075 1.00 96.00 87 LYS A CA 1
ATOM 704 C C . LYS A 1 87 ? -22.999 3.391 20.500 1.00 96.00 87 LYS A C 1
ATOM 706 O O . LYS A 1 87 ? -24.031 2.846 20.873 1.00 96.00 87 LYS A O 1
ATOM 711 N N . GLU A 1 88 ? -21.835 2.753 20.408 1.00 93.50 88 GLU A N 1
ATOM 712 C CA . GLU A 1 88 ? -21.630 1.350 20.802 1.00 93.50 88 GLU A CA 1
ATOM 713 C C . GLU A 1 88 ? -21.649 1.174 22.330 1.00 93.50 88 GLU A C 1
ATOM 715 O O . GLU A 1 88 ? -22.078 0.135 22.831 1.00 93.50 88 GLU A O 1
ATOM 720 N N . GLY A 1 89 ? -21.253 2.216 23.065 1.00 91.44 89 GLY A N 1
ATOM 721 C CA . GLY A 1 89 ? -21.157 2.215 24.515 1.00 91.44 89 GLY A CA 1
ATOM 722 C C . GLY A 1 89 ? -19.847 1.592 24.998 1.00 91.44 89 GLY A C 1
ATOM 723 O O . GLY A 1 89 ? -19.452 0.501 24.595 1.00 91.44 89 GLY A O 1
ATOM 724 N N . VAL A 1 90 ? -19.178 2.277 25.922 1.00 92.19 90 VAL A N 1
ATOM 725 C CA . VAL A 1 90 ? -17.955 1.783 26.566 1.00 92.19 90 VAL A CA 1
ATOM 726 C C . VAL A 1 90 ? -18.326 1.233 27.941 1.00 92.19 90 VAL A C 1
ATOM 728 O O . VAL A 1 90 ? -18.306 1.949 28.939 1.00 92.19 90 VAL A O 1
ATOM 731 N N . SER A 1 91 ? -18.745 -0.032 27.983 1.00 94.00 91 SER A N 1
ATOM 732 C CA . SER A 1 91 ? -19.318 -0.666 29.183 1.00 94.00 91 SER A CA 1
ATOM 733 C C . SER A 1 91 ? -18.344 -1.565 29.948 1.00 94.00 91 SER A C 1
ATOM 735 O O . SER A 1 91 ? -18.647 -2.002 31.055 1.00 94.00 91 SER A O 1
ATOM 737 N N . ASN A 1 92 ? -17.176 -1.861 29.374 1.00 94.50 92 ASN A N 1
ATOM 738 C CA . ASN A 1 92 ? -16.183 -2.745 29.979 1.00 94.50 92 ASN A CA 1
ATOM 739 C C . ASN A 1 92 ? -14.744 -2.368 29.587 1.00 94.50 92 ASN A C 1
ATOM 741 O O . ASN A 1 92 ? -14.500 -1.596 28.656 1.00 94.50 92 ASN A O 1
ATOM 745 N N . THR A 1 93 ? -13.769 -2.964 30.272 1.00 96.12 93 THR A N 1
ATOM 746 C CA . THR A 1 93 ? -12.339 -2.695 30.063 1.00 96.12 93 THR A CA 1
ATOM 747 C C . THR A 1 93 ? -11.870 -2.983 28.633 1.00 96.12 93 THR A C 1
ATOM 749 O O . THR A 1 93 ? -11.011 -2.268 28.122 1.00 96.12 93 THR A O 1
ATOM 752 N N . GLN A 1 94 ? -12.441 -3.984 27.956 1.00 95.81 94 GLN A N 1
ATOM 753 C CA . GLN A 1 94 ? -12.083 -4.308 26.573 1.00 95.81 94 GLN A CA 1
ATOM 754 C C . GLN A 1 94 ? -12.531 -3.205 25.605 1.00 95.81 94 GLN A C 1
ATOM 756 O O . GLN A 1 94 ? -11.720 -2.741 24.803 1.00 95.81 94 GLN A O 1
ATOM 761 N N . SER A 1 95 ? -13.780 -2.743 25.720 1.00 95.19 95 SER A N 1
ATOM 762 C CA . SER A 1 95 ? -14.311 -1.627 24.925 1.00 95.19 95 SER A CA 1
ATOM 763 C C . SER A 1 95 ? -13.527 -0.331 25.166 1.00 95.19 95 SER A C 1
ATOM 765 O O . SER A 1 95 ? -13.178 0.365 24.215 1.00 95.19 95 SER A O 1
ATOM 767 N N . LEU A 1 96 ? -13.126 -0.063 26.416 1.00 96.56 96 LEU A N 1
ATOM 768 C CA . LEU A 1 96 ? -12.301 1.099 26.755 1.00 96.56 96 LEU A CA 1
ATOM 769 C C . LEU A 1 96 ? -10.904 1.009 26.130 1.00 96.56 96 LEU A C 1
ATOM 771 O O . LEU A 1 96 ? -10.411 1.984 25.564 1.00 96.56 96 LEU A O 1
ATOM 775 N N . ALA A 1 97 ? -10.269 -0.163 26.198 1.00 96.56 97 ALA A N 1
ATOM 776 C CA . ALA A 1 97 ? -8.958 -0.381 25.597 1.00 96.56 97 ALA A CA 1
ATOM 777 C C . ALA A 1 97 ? -9.001 -0.265 24.065 1.00 96.56 97 ALA A C 1
ATOM 779 O O . ALA A 1 97 ? -8.050 0.235 23.462 1.00 96.56 97 ALA A O 1
ATOM 780 N N . GLN A 1 98 ? -10.090 -0.710 23.431 1.00 96.69 98 GLN A N 1
ATOM 781 C CA . GLN A 1 98 ? -10.286 -0.559 21.993 1.00 96.69 98 GLN A CA 1
ATOM 782 C C . GLN A 1 98 ? -10.447 0.914 21.599 1.00 96.69 98 GLN A C 1
ATOM 784 O O . GLN A 1 98 ? -9.712 1.372 20.724 1.00 96.69 98 GLN A O 1
ATOM 789 N N . TYR A 1 99 ? -11.325 1.658 22.282 1.00 97.06 99 TYR A N 1
ATOM 790 C CA . TYR A 1 99 ? -11.469 3.102 22.083 1.00 97.06 99 TYR A CA 1
ATOM 791 C C . TYR A 1 99 ? -10.125 3.823 22.229 1.00 97.06 99 TYR A C 1
ATOM 793 O O . TYR A 1 99 ? -9.724 4.570 21.339 1.00 97.06 99 TYR A O 1
ATOM 801 N N . HIS A 1 100 ? -9.396 3.554 23.317 1.00 96.69 100 HIS A N 1
ATOM 802 C CA . HIS A 1 100 ? -8.110 4.192 23.583 1.00 96.69 100 HIS A CA 1
ATOM 803 C C . HIS A 1 100 ? -7.095 3.933 22.464 1.00 96.69 100 HIS A C 1
ATOM 805 O O . HIS A 1 100 ? -6.437 4.870 22.022 1.00 96.69 100 HIS A O 1
ATOM 811 N N . ARG A 1 101 ? -6.963 2.687 21.983 1.00 96.19 101 ARG A N 1
ATOM 812 C CA . ARG A 1 101 ? -6.045 2.375 20.874 1.00 96.19 101 ARG A CA 1
ATOM 813 C C . ARG A 1 101 ? -6.445 3.092 19.587 1.00 96.19 101 ARG A C 1
ATOM 815 O O . ARG A 1 101 ? -5.600 3.751 18.995 1.00 96.19 101 ARG A O 1
ATOM 822 N N . GLU A 1 102 ? -7.713 3.001 19.179 1.00 95.19 102 GLU A N 1
ATOM 823 C CA . GLU A 1 102 ? -8.201 3.647 17.949 1.00 95.19 102 GLU A CA 1
ATOM 824 C C . GLU A 1 102 ? -7.999 5.174 18.006 1.00 95.19 102 GLU A C 1
ATOM 826 O O . GLU A 1 102 ? -7.460 5.772 17.069 1.00 95.19 102 GLU A O 1
ATOM 831 N N . PHE A 1 103 ? -8.364 5.799 19.131 1.00 95.31 103 PHE A N 1
ATOM 832 C CA . PHE A 1 103 ? -8.220 7.238 19.336 1.00 95.31 103 PHE A CA 1
ATOM 833 C C . PHE A 1 103 ? -6.749 7.667 19.384 1.00 95.31 103 PHE A C 1
ATOM 835 O O . PHE A 1 103 ? -6.370 8.586 18.668 1.00 95.31 103 PHE A O 1
ATOM 842 N N . ALA A 1 104 ? -5.907 7.009 20.189 1.00 95.38 104 ALA A N 1
ATOM 843 C CA . ALA A 1 104 ? -4.507 7.397 20.364 1.00 95.38 104 ALA A CA 1
ATOM 844 C C . ALA A 1 104 ? -3.687 7.228 19.078 1.00 95.38 104 ALA A C 1
ATOM 846 O O . ALA A 1 104 ? -2.867 8.090 18.767 1.00 95.38 104 ALA A O 1
ATOM 847 N N . THR A 1 105 ? -3.920 6.156 18.312 1.00 91.25 105 THR A N 1
ATOM 848 C CA . THR A 1 105 ? -3.265 5.955 17.012 1.00 91.25 105 THR A CA 1
ATOM 849 C C . THR A 1 105 ? -3.630 7.076 16.046 1.00 91.25 105 THR A C 1
ATOM 851 O O . THR A 1 105 ? -2.740 7.696 15.478 1.00 91.25 105 THR A O 1
ATOM 854 N N . THR A 1 106 ? -4.921 7.395 15.924 1.00 88.88 106 THR A N 1
ATOM 855 C CA . THR A 1 106 ? -5.393 8.461 15.028 1.00 88.88 106 THR A CA 1
ATOM 856 C C . THR A 1 106 ? -4.915 9.837 15.491 1.00 88.88 106 THR A C 1
ATOM 858 O O . THR A 1 106 ? -4.486 10.645 14.678 1.00 88.88 106 THR A O 1
ATOM 861 N N . ALA A 1 107 ? -4.921 10.095 16.803 1.00 91.00 107 ALA A N 1
ATOM 862 C CA . ALA A 1 107 ? -4.484 11.364 17.374 1.00 91.00 107 ALA A CA 1
ATOM 863 C C . ALA A 1 107 ? -2.985 11.622 17.171 1.00 91.00 107 ALA A C 1
ATOM 865 O O . ALA A 1 107 ? -2.574 12.766 17.024 1.00 91.00 107 ALA A O 1
ATOM 866 N N . LYS A 1 108 ? -2.169 10.564 17.166 1.00 88.06 108 LYS A N 1
ATOM 867 C CA . LYS A 1 108 ? -0.724 10.647 16.922 1.00 88.06 108 LYS A CA 1
ATOM 868 C C . LYS A 1 108 ? -0.380 10.874 15.444 1.00 88.06 108 LYS A C 1
ATOM 870 O O . LYS A 1 108 ? 0.744 11.260 15.144 1.00 88.06 108 LYS A O 1
ATOM 875 N N . SER A 1 109 ? -1.324 10.605 14.547 1.00 81.12 109 SER A N 1
ATOM 876 C CA . SER A 1 109 ? -1.190 10.785 13.099 1.00 81.12 109 SER A CA 1
ATOM 877 C C . SER A 1 109 ? -1.768 12.115 12.586 1.00 81.12 109 SER A C 1
ATOM 879 O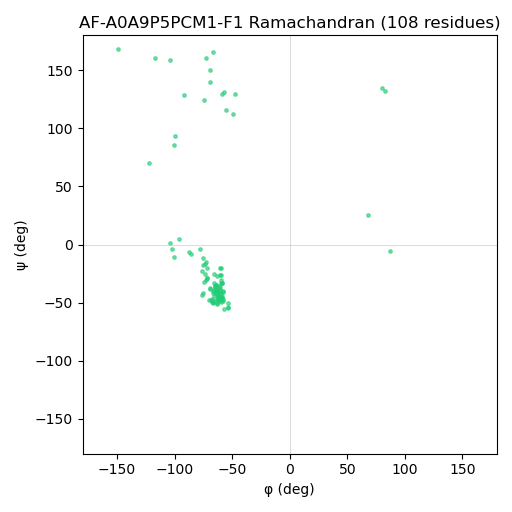 O . SER A 1 109 ? -1.815 12.296 11.369 1.00 81.12 109 SER A O 1
ATOM 881 N N . LEU A 1 110 ? -2.235 12.994 13.489 1.00 78.56 110 LEU A N 1
ATOM 882 C CA . LEU A 1 110 ? -2.675 14.373 13.209 1.00 78.56 110 LEU A CA 1
ATOM 883 C C . LEU A 1 110 ? -1.510 15.343 13.028 1.00 78.56 110 LEU A C 1
ATOM 885 O O . LEU A 1 110 ? -0.468 15.138 13.690 1.00 78.56 110 LEU A O 1
#

Foldseek 3Di:
DVVLVVVLVVVCVVVVNQVQQLVSLVVSLVVDDPVLSVVLCVDPLNDDSVRGNVNSVVSSVVVVPPPVDPPQLDVVQLVVLVVVCVVVDDPDPVSVVVSCVSNVVSVVSD